Protein AF-A0AAN7D5I9-F1 (afdb_monomer_lite)

Secondary structure (DSSP, 8-state):
------S-TTS--GGG-EEEEETTEEEEGGGS-HHHHHHHS-TTHHHHTS---S-----STTSS-HHHHHHHHTS---HHHHHHHHHHHTT----HHHHHHH-TTT----S-TTT-----SSSSS--

Organism: NCBI:txid708070

pLDDT: mean 70.66, std 15.54, range [33.19, 92.94]

Sequence (127 aa):
MPRSDGATPWMPDCTHWTVSNSSRSAAPVARLSLGALRRYWHPAKGTITSRMGPPLKLPAHLLLSPASWRLFWSLEMPAKAFTPWWRLLHDRVPHRSWCHRIMPTKVLSPACALCGFTTAKNLAEML

Foldseek 3Di:
DDDPPDDDPPDPDQQPPWADPDPPDIDRPVPDDPVSVVCRVPVCCVVVVVPPDDDDDDDPPPQDDPVRVVVLVPDPDPPVVSVCVVCVSRVNDQQLLNCCVVPVVVRVDQAGPPPRDHPPDPPPPPD

Radius of gyration: 25.8 Å; chains: 1; bounding box: 36×46×76 Å

Structure (mmCIF, N/CA/C/O backbone):
data_AF-A0AAN7D5I9-F1
#
_entry.id   AF-A0AAN7D5I9-F1
#
loop_
_atom_site.group_PDB
_atom_site.id
_atom_site.type_symbol
_atom_site.label_atom_id
_atom_site.label_alt_id
_atom_site.label_comp_id
_atom_site.label_asym_id
_atom_site.label_entity_id
_atom_site.label_seq_id
_atom_site.pdbx_PDB_ins_code
_atom_site.Cartn_x
_atom_site.Cartn_y
_atom_site.Cartn_z
_atom_site.occupancy
_atom_site.B_iso_or_equiv
_atom_site.auth_seq_id
_atom_site.auth_comp_id
_atom_site.auth_asym_id
_atom_site.auth_atom_id
_atom_site.pdbx_PDB_model_num
ATOM 1 N N . MET A 1 1 ? 5.631 5.416 -50.096 1.00 40.19 1 MET A N 1
ATOM 2 C CA . MET A 1 1 ? 5.151 5.670 -48.720 1.00 40.19 1 MET A CA 1
ATOM 3 C C . MET A 1 1 ? 3.952 6.595 -48.834 1.00 40.19 1 MET A C 1
ATOM 5 O O . MET A 1 1 ? 4.154 7.705 -49.317 1.00 40.19 1 MET A O 1
ATOM 9 N N . PRO A 1 2 ? 2.719 6.149 -48.545 1.00 43.59 2 PRO A N 1
ATOM 10 C CA . PRO A 1 2 ? 1.556 7.002 -48.720 1.00 43.59 2 PRO A CA 1
ATOM 11 C C . PRO A 1 2 ? 1.532 8.080 -47.633 1.00 43.59 2 PRO A C 1
ATOM 13 O O . PRO A 1 2 ? 1.892 7.842 -46.481 1.00 43.59 2 PRO A O 1
ATOM 16 N N . ARG A 1 3 ? 1.162 9.283 -48.064 1.00 50.84 3 ARG A N 1
ATOM 17 C CA . ARG A 1 3 ? 0.946 10.482 -47.257 1.00 50.84 3 ARG A CA 1
ATOM 18 C C . ARG A 1 3 ? -0.224 10.195 -46.311 1.00 50.84 3 ARG A C 1
ATOM 20 O O . ARG A 1 3 ? -1.271 9.750 -46.772 1.00 50.84 3 ARG A O 1
ATOM 27 N N . SER A 1 4 ? -0.039 10.391 -45.007 1.00 52.03 4 SER A N 1
ATOM 28 C CA . SER A 1 4 ? -1.115 10.247 -44.021 1.00 52.03 4 SER A CA 1
ATOM 29 C C . SER A 1 4 ? -2.123 11.390 -44.171 1.00 52.03 4 SER A C 1
ATOM 31 O O . SER A 1 4 ? -2.044 12.386 -43.456 1.00 52.03 4 SER A O 1
ATOM 33 N N . ASP A 1 5 ? -3.061 11.245 -45.103 1.00 56.78 5 ASP A N 1
ATOM 34 C CA . ASP A 1 5 ? -4.287 12.040 -45.154 1.00 56.78 5 ASP A CA 1
ATOM 35 C C . ASP A 1 5 ? -5.236 11.506 -44.078 1.00 56.78 5 ASP A C 1
ATOM 37 O O . ASP A 1 5 ? -5.879 10.471 -44.247 1.00 56.78 5 ASP A O 1
ATOM 41 N N . GLY A 1 6 ? -5.273 12.160 -42.916 1.00 56.94 6 GLY A N 1
ATOM 42 C CA . GLY A 1 6 ? -6.142 11.695 -41.834 1.00 56.94 6 GLY A CA 1
ATOM 43 C C . GLY A 1 6 ? -5.929 12.346 -40.477 1.00 56.94 6 GLY A C 1
ATOM 44 O O . GLY A 1 6 ? -5.988 11.660 -39.463 1.00 56.94 6 GLY A O 1
ATOM 45 N N . ALA A 1 7 ? -5.684 13.653 -40.435 1.00 53.12 7 ALA A N 1
ATOM 46 C CA . ALA A 1 7 ? -5.932 14.457 -39.244 1.00 53.12 7 ALA A CA 1
ATOM 47 C C . ALA A 1 7 ? -7.062 15.426 -39.607 1.00 53.12 7 ALA A C 1
ATOM 49 O O . ALA A 1 7 ? -6.903 16.312 -40.436 1.00 53.12 7 ALA A O 1
ATOM 50 N N . THR A 1 8 ? -8.240 15.154 -39.066 1.00 58.66 8 THR A N 1
ATOM 51 C CA . THR A 1 8 ? -9.518 15.838 -39.286 1.00 58.66 8 THR A CA 1
ATOM 52 C C . THR A 1 8 ? -9.449 17.378 -39.251 1.00 58.66 8 THR A C 1
ATOM 54 O O . THR A 1 8 ? -8.703 17.917 -38.437 1.00 58.66 8 THR A O 1
ATOM 57 N N . PRO A 1 9 ? -10.306 18.101 -40.012 1.00 62.81 9 PRO A N 1
ATOM 58 C CA . PRO A 1 9 ? -10.294 19.572 -40.124 1.00 62.81 9 PRO A CA 1
ATOM 59 C C . PRO A 1 9 ? -10.616 20.326 -38.822 1.00 62.81 9 PRO A C 1
ATOM 61 O O . PRO A 1 9 ? -10.480 21.543 -38.768 1.00 62.81 9 PRO A O 1
ATOM 64 N N . TRP A 1 10 ? -11.045 19.622 -37.771 1.00 70.56 10 TRP A N 1
ATOM 65 C CA . TRP A 1 10 ? -11.261 20.202 -36.445 1.00 70.56 10 TRP A CA 1
ATOM 66 C C . TRP A 1 10 ? -9.995 20.229 -35.583 1.00 70.56 10 TRP A C 1
ATOM 68 O O . TRP A 1 10 ? -9.975 20.916 -34.563 1.00 70.56 10 TRP A O 1
ATOM 78 N N . MET A 1 11 ? -8.956 19.469 -35.945 1.00 62.94 11 MET A N 1
ATOM 79 C CA . MET A 1 11 ? -7.740 19.416 -35.146 1.00 62.94 11 MET A CA 1
ATOM 80 C C . MET A 1 11 ? -6.856 20.613 -35.522 1.00 62.94 11 MET A C 1
ATOM 82 O O . MET A 1 11 ? -6.470 20.725 -36.687 1.00 62.94 11 MET A O 1
ATOM 86 N N . PRO A 1 12 ? -6.557 21.526 -34.580 1.00 68.25 12 PRO A N 1
ATOM 87 C CA . PRO A 1 12 ? -5.723 22.683 -34.874 1.00 68.25 12 PRO A CA 1
ATOM 88 C C . PRO A 1 12 ? -4.337 22.236 -35.346 1.00 68.25 12 PRO A C 1
ATOM 90 O O . PRO A 1 12 ? -3.837 21.186 -34.937 1.00 68.25 12 PRO A O 1
ATOM 93 N N . ASP A 1 13 ? -3.715 23.037 -36.211 1.00 72.50 13 ASP A N 1
ATOM 94 C CA . ASP A 1 13 ? -2.351 22.788 -36.665 1.00 72.50 13 ASP A CA 1
ATOM 95 C C . ASP A 1 13 ? -1.391 22.831 -35.467 1.00 72.50 13 ASP A C 1
ATOM 97 O O . ASP A 1 13 ? -1.035 23.897 -34.972 1.00 72.50 13 ASP A O 1
ATOM 101 N N . CYS A 1 14 ? -0.973 21.660 -34.988 1.00 67.06 14 CYS A N 1
ATOM 102 C CA . CYS A 1 14 ? -0.067 21.520 -33.850 1.00 67.06 14 CYS A CA 1
ATOM 103 C C . CYS A 1 14 ? 1.419 21.547 -34.257 1.00 67.06 14 CYS A C 1
ATOM 105 O O . CYS A 1 14 ? 2.276 21.209 -33.438 1.00 67.06 14 CYS A O 1
ATOM 107 N N . THR A 1 15 ? 1.768 21.932 -35.493 1.00 74.62 15 THR A N 1
ATOM 108 C CA . THR A 1 15 ? 3.178 22.010 -35.934 1.00 74.62 15 THR A CA 1
ATOM 109 C C . THR A 1 15 ? 3.991 23.037 -35.147 1.00 74.62 15 THR A C 1
ATOM 111 O O . THR A 1 15 ? 5.192 22.847 -34.949 1.00 74.62 15 THR A O 1
ATOM 114 N N . HIS A 1 16 ? 3.333 24.073 -34.622 1.00 78.25 16 HIS A N 1
ATOM 115 C CA . HIS A 1 16 ? 3.941 25.092 -33.767 1.00 78.25 16 HIS A CA 1
ATOM 116 C C . HIS A 1 16 ? 4.164 24.634 -32.315 1.00 78.25 16 HIS A C 1
ATOM 118 O O . HIS A 1 16 ? 4.803 25.344 -31.540 1.00 78.25 16 HIS A O 1
ATOM 124 N N . TRP A 1 17 ? 3.652 23.464 -31.911 1.00 81.25 17 TRP A N 1
ATOM 125 C CA . TRP A 1 17 ? 3.795 22.993 -30.535 1.00 81.25 17 TRP A CA 1
ATOM 126 C C . TRP A 1 17 ? 5.221 22.504 -30.308 1.00 81.25 17 TRP A C 1
ATOM 128 O O . TRP A 1 17 ? 5.638 21.465 -30.826 1.00 81.25 17 TRP A O 1
ATOM 138 N N . THR A 1 18 ? 5.971 23.244 -29.499 1.00 84.44 18 THR A N 1
ATOM 139 C CA . THR A 1 18 ? 7.350 22.916 -29.133 1.00 84.44 18 THR A CA 1
ATOM 140 C C . THR A 1 18 ? 7.472 22.614 -27.649 1.00 84.44 18 THR A C 1
ATOM 142 O O . THR A 1 18 ? 6.827 23.239 -26.812 1.00 84.44 18 THR A O 1
ATOM 145 N N . VAL A 1 19 ? 8.343 21.667 -27.327 1.00 78.62 19 VAL A N 1
ATOM 146 C CA . VAL A 1 19 ? 8.633 21.209 -25.973 1.00 78.62 19 VAL A CA 1
ATOM 147 C C . VAL A 1 19 ? 10.084 21.528 -25.634 1.00 78.62 19 VAL A C 1
ATOM 149 O O . VAL A 1 19 ? 10.999 21.125 -26.356 1.00 78.62 19 VAL A O 1
ATOM 152 N N . SER A 1 20 ? 10.295 22.222 -24.518 1.00 75.50 20 SER A N 1
ATOM 153 C CA . SER A 1 20 ? 11.627 22.564 -24.013 1.00 75.50 20 SER A CA 1
ATOM 154 C C . SER A 1 20 ? 12.202 21.397 -23.212 1.00 75.50 20 SER A C 1
ATOM 156 O O . SER A 1 20 ? 11.769 21.127 -22.095 1.00 75.50 20 SER A O 1
ATOM 158 N N . ASN A 1 21 ? 13.178 20.684 -23.773 1.00 63.72 21 ASN A N 1
ATOM 159 C CA . ASN A 1 21 ? 13.819 19.546 -23.097 1.00 63.72 21 ASN A CA 1
ATOM 160 C C . ASN A 1 21 ? 14.940 19.994 -22.132 1.00 63.72 21 ASN A C 1
ATOM 162 O O . ASN A 1 21 ? 15.389 19.231 -21.283 1.00 63.72 21 ASN A O 1
ATOM 166 N N . SER A 1 22 ? 15.407 21.237 -22.258 1.00 58.84 22 SER A N 1
ATOM 167 C CA . SER A 1 22 ? 16.382 21.869 -21.366 1.00 58.84 22 SER A CA 1
ATOM 168 C C . SER A 1 22 ? 16.277 23.391 -21.469 1.00 58.84 22 SER A C 1
ATOM 170 O O . SER A 1 22 ? 15.556 23.913 -22.321 1.00 58.84 22 SER A O 1
ATOM 172 N N . SER A 1 23 ? 17.041 24.122 -20.655 1.00 59.50 23 SER A N 1
ATOM 173 C CA . SER A 1 23 ? 17.132 25.588 -20.727 1.00 59.50 23 SER A CA 1
ATOM 174 C C . SER A 1 23 ? 17.673 26.126 -22.061 1.00 59.50 23 SER A C 1
ATOM 176 O O . SER A 1 23 ? 17.669 27.336 -22.262 1.00 59.50 23 SER A O 1
ATOM 178 N N . ARG A 1 24 ? 18.152 25.261 -22.972 1.00 55.34 24 ARG A N 1
ATOM 179 C CA . ARG A 1 24 ? 18.839 25.667 -24.210 1.00 55.34 24 ARG A CA 1
ATOM 180 C C . ARG A 1 24 ? 18.300 25.028 -25.493 1.00 55.34 24 ARG A C 1
ATOM 182 O O . ARG A 1 24 ? 18.873 25.263 -26.550 1.00 55.34 24 ARG A O 1
ATOM 189 N N . SER A 1 25 ? 17.243 24.212 -25.443 1.00 69.81 25 SER A N 1
ATOM 190 C CA . SER A 1 25 ? 16.732 23.551 -26.653 1.00 69.81 25 SER A CA 1
ATOM 191 C C . SER A 1 25 ? 15.240 23.225 -26.585 1.00 69.81 25 SER A C 1
ATOM 193 O O . SER A 1 25 ? 14.763 22.633 -25.611 1.00 69.81 25 SER A O 1
ATOM 195 N N . ALA A 1 26 ? 14.530 23.583 -27.659 1.00 77.25 26 ALA A N 1
ATOM 196 C CA . ALA A 1 26 ? 13.134 23.251 -27.907 1.00 77.25 26 ALA A CA 1
ATOM 197 C C . ALA A 1 26 ? 13.019 22.338 -29.136 1.00 77.25 26 ALA A C 1
ATOM 199 O O . ALA A 1 26 ? 13.709 22.537 -30.137 1.00 77.25 26 ALA A O 1
ATOM 200 N N . ALA A 1 27 ? 12.143 21.337 -29.059 1.00 80.31 27 ALA A N 1
ATOM 201 C CA . ALA A 1 27 ? 11.874 20.407 -30.151 1.00 80.31 27 ALA A CA 1
ATOM 202 C C . ALA A 1 27 ? 10.370 20.367 -30.474 1.00 80.31 27 ALA A C 1
ATOM 204 O O . ALA A 1 27 ? 9.560 20.401 -29.545 1.00 80.31 27 ALA A O 1
ATOM 205 N N . PRO A 1 28 ? 9.967 20.257 -31.755 1.00 84.81 28 PRO A N 1
ATOM 206 C CA . PRO A 1 28 ? 8.561 20.097 -32.121 1.00 84.81 28 PRO A CA 1
ATOM 207 C C . PRO A 1 28 ? 7.974 18.802 -31.547 1.00 84.81 28 PRO A C 1
ATOM 209 O O . PRO A 1 28 ? 8.587 17.738 -31.676 1.00 84.81 28 PRO A O 1
ATOM 212 N N . VAL A 1 29 ? 6.766 18.865 -30.978 1.00 80.94 29 VAL A N 1
ATOM 213 C CA . VAL A 1 29 ? 6.057 17.712 -30.385 1.00 80.94 29 VAL A CA 1
ATOM 214 C C . VAL A 1 29 ? 5.915 16.567 -31.386 1.00 80.94 29 VAL A C 1
ATOM 216 O O . VAL A 1 29 ? 6.141 15.414 -31.028 1.00 80.94 29 VAL A O 1
ATOM 219 N N . ALA A 1 30 ? 5.636 16.884 -32.653 1.00 80.12 30 ALA A N 1
ATOM 220 C CA . ALA A 1 30 ? 5.485 15.904 -33.730 1.00 80.12 30 ALA A CA 1
ATOM 221 C C . ALA A 1 30 ? 6.743 15.050 -33.983 1.00 80.12 30 ALA A C 1
ATOM 223 O O . ALA A 1 30 ? 6.651 13.968 -34.556 1.00 80.12 30 ALA A O 1
ATOM 224 N N . ARG A 1 31 ? 7.925 15.524 -33.564 1.00 79.25 31 ARG A N 1
ATOM 225 C CA . ARG A 1 31 ? 9.208 14.823 -33.738 1.00 79.25 31 ARG A CA 1
ATOM 226 C C . ARG A 1 31 ? 9.642 14.048 -32.494 1.00 79.25 31 ARG A C 1
ATOM 228 O O . ARG A 1 31 ? 10.662 13.362 -32.533 1.00 79.25 31 ARG A O 1
ATOM 235 N N . LEU A 1 32 ? 8.911 14.167 -31.386 1.00 76.88 32 LEU A N 1
ATOM 236 C CA . LEU A 1 32 ? 9.235 13.484 -30.140 1.00 76.88 32 LEU A CA 1
ATOM 237 C C . LEU A 1 32 ? 8.627 12.084 -30.111 1.0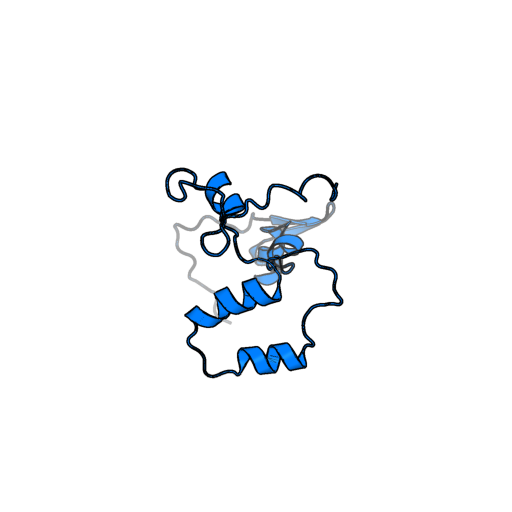0 76.88 32 LEU A C 1
ATOM 239 O O . LEU A 1 32 ? 7.488 11.863 -30.513 1.00 76.88 32 LEU A O 1
ATOM 243 N N . SER A 1 33 ? 9.365 11.130 -29.544 1.00 81.75 33 SER A N 1
ATOM 244 C CA . SER A 1 33 ? 8.765 9.847 -29.191 1.00 81.75 33 SER A CA 1
ATOM 245 C C . SER A 1 33 ? 7.721 10.041 -28.088 1.00 81.75 33 SER A C 1
ATOM 247 O O . SER A 1 33 ? 7.879 10.887 -27.200 1.00 81.75 33 SER A O 1
ATOM 249 N N . LEU A 1 34 ? 6.691 9.191 -28.069 1.00 77.19 34 LEU A N 1
ATOM 250 C CA . LEU A 1 34 ? 5.688 9.177 -26.994 1.00 77.19 34 LEU A CA 1
ATOM 251 C C . LEU A 1 34 ? 6.333 9.069 -25.599 1.00 77.19 34 LEU A C 1
ATOM 253 O O . LEU A 1 34 ? 5.847 9.651 -24.629 1.00 77.19 34 LEU A O 1
ATOM 257 N N . GLY A 1 35 ? 7.460 8.360 -25.484 1.00 75.25 35 GLY A N 1
ATOM 258 C CA . GLY A 1 35 ? 8.228 8.258 -24.241 1.00 75.25 35 GLY A CA 1
ATOM 259 C C . GLY A 1 35 ? 8.895 9.571 -23.810 1.00 75.25 35 GLY A C 1
ATOM 260 O O . GLY A 1 35 ? 8.955 9.855 -22.612 1.00 75.25 35 GLY A O 1
ATOM 261 N N . ALA A 1 36 ? 9.383 10.379 -24.757 1.00 74.81 36 ALA A N 1
ATOM 262 C CA . ALA A 1 36 ? 9.948 11.701 -24.490 1.00 74.81 36 ALA A CA 1
ATOM 263 C C . ALA A 1 36 ? 8.859 12.707 -24.089 1.00 74.81 36 ALA A C 1
ATOM 265 O O . ALA A 1 36 ? 8.997 13.364 -23.059 1.00 74.81 36 ALA A O 1
ATOM 266 N N . LEU A 1 37 ? 7.737 12.734 -24.814 1.00 79.81 37 LEU A N 1
ATOM 267 C CA . LEU A 1 37 ? 6.604 13.613 -24.511 1.00 79.81 37 LEU A CA 1
ATOM 268 C C . LEU A 1 37 ? 6.029 13.348 -23.110 1.00 79.81 37 LEU A C 1
ATOM 270 O O . LEU A 1 37 ? 5.865 14.267 -22.311 1.00 79.81 37 LEU A O 1
ATOM 274 N N . ARG A 1 38 ? 5.846 12.069 -22.752 1.00 77.56 38 ARG A N 1
ATOM 275 C CA . ARG A 1 38 ? 5.416 11.665 -21.402 1.00 77.56 38 ARG A CA 1
ATOM 276 C C . ARG A 1 38 ? 6.406 12.058 -20.303 1.00 77.56 38 ARG A C 1
ATOM 278 O O . ARG A 1 38 ? 5.999 12.162 -19.156 1.00 77.56 38 ARG A O 1
ATOM 285 N N . ARG A 1 39 ? 7.707 12.180 -20.586 1.00 72.25 39 ARG A N 1
ATOM 286 C CA . ARG A 1 39 ? 8.688 12.654 -19.589 1.00 72.25 39 ARG A CA 1
ATOM 287 C C . ARG A 1 39 ? 8.601 14.164 -19.403 1.00 72.25 39 ARG A C 1
ATOM 289 O O . ARG A 1 39 ? 8.722 14.623 -18.279 1.00 72.25 39 ARG A O 1
ATOM 296 N N . TYR A 1 40 ? 8.344 14.903 -20.477 1.00 75.38 40 TYR A N 1
ATOM 297 C CA . TYR A 1 40 ? 8.200 16.352 -20.418 1.00 75.38 40 TYR A CA 1
ATOM 298 C C . TYR A 1 40 ? 6.937 16.802 -19.674 1.00 75.38 40 TYR A C 1
ATOM 300 O O . TYR A 1 40 ? 7.026 17.617 -18.764 1.00 75.38 40 TYR A O 1
ATOM 308 N N . TRP A 1 41 ? 5.770 16.234 -19.996 1.00 78.69 41 TRP A N 1
ATOM 309 C CA . TRP A 1 41 ? 4.505 16.586 -19.324 1.00 78.69 41 TRP A CA 1
ATOM 310 C C . TRP A 1 41 ? 4.451 16.194 -17.851 1.00 78.69 41 TRP A C 1
ATOM 312 O O . TRP A 1 41 ? 3.611 16.673 -17.094 1.00 78.69 41 TRP A O 1
ATOM 322 N N . HIS A 1 42 ? 5.357 15.322 -17.434 1.00 73.75 42 HIS A N 1
ATOM 323 C CA . HIS A 1 42 ? 5.467 14.881 -16.063 1.00 73.75 42 HIS A CA 1
ATOM 324 C C . HIS A 1 42 ? 6.889 15.199 -15.582 1.00 73.75 42 HIS A C 1
ATOM 326 O O . HIS A 1 42 ? 7.720 14.299 -15.499 1.00 73.75 42 HIS A O 1
ATOM 332 N N . PRO A 1 43 ? 7.207 16.461 -15.243 1.00 65.62 43 PRO A N 1
ATOM 333 C CA . PRO A 1 43 ? 8.532 16.821 -14.729 1.00 65.62 43 PRO A CA 1
ATOM 334 C C . PRO A 1 43 ? 8.847 16.091 -13.413 1.00 65.62 43 PRO A C 1
ATOM 336 O O . PRO A 1 43 ? 9.986 15.717 -13.151 1.00 65.62 43 PRO A O 1
ATOM 339 N N . ALA A 1 44 ? 7.809 15.758 -12.640 1.00 56.16 44 ALA A N 1
ATOM 340 C CA . ALA A 1 44 ? 7.882 14.866 -11.490 1.00 56.16 44 ALA A CA 1
ATOM 341 C C . ALA A 1 44 ? 7.731 13.377 -11.858 1.00 56.16 44 ALA A C 1
ATOM 343 O O . ALA A 1 44 ? 7.484 12.571 -10.972 1.00 56.16 44 ALA A O 1
ATOM 344 N N . LYS A 1 45 ? 7.858 12.951 -13.126 1.00 58.28 45 LYS A N 1
ATOM 345 C CA . LYS A 1 45 ? 7.754 11.527 -13.507 1.00 58.28 45 LYS A CA 1
ATOM 346 C C . LYS A 1 45 ? 8.796 10.704 -12.780 1.00 58.28 45 LYS A C 1
ATOM 348 O O . LYS A 1 45 ? 8.478 9.621 -12.332 1.00 58.28 45 LYS A O 1
ATOM 353 N N . GLY A 1 46 ? 9.998 11.241 -12.582 1.00 54.09 46 GLY A N 1
ATOM 354 C CA . GLY A 1 46 ? 10.996 10.628 -11.711 1.00 54.09 46 GLY A CA 1
ATOM 355 C C . GLY A 1 46 ? 10.451 10.340 -10.313 1.00 54.09 46 GLY A C 1
ATOM 356 O O . GLY A 1 46 ? 10.773 9.303 -9.776 1.00 54.09 46 GLY A O 1
ATOM 357 N N . THR A 1 47 ? 9.559 11.170 -9.777 1.00 50.88 47 THR A N 1
ATOM 358 C CA . THR A 1 47 ? 8.871 11.007 -8.484 1.00 50.88 47 THR A CA 1
ATOM 359 C C . THR A 1 47 ? 7.608 10.135 -8.574 1.00 50.88 47 THR A C 1
ATOM 361 O O . THR A 1 47 ? 7.338 9.369 -7.661 1.00 50.88 47 THR A O 1
ATOM 364 N N . ILE A 1 48 ? 6.850 10.215 -9.674 1.00 46.59 48 ILE A N 1
ATOM 365 C CA . ILE A 1 48 ? 5.593 9.476 -9.919 1.00 46.59 48 ILE A CA 1
ATOM 366 C C . ILE A 1 48 ? 5.869 8.020 -10.338 1.00 46.59 48 ILE A C 1
ATOM 368 O O . ILE A 1 48 ? 5.111 7.117 -9.999 1.00 46.59 48 ILE A O 1
ATOM 372 N N . THR A 1 49 ? 6.949 7.790 -11.089 1.00 48.28 49 THR A N 1
ATOM 373 C CA . THR A 1 49 ? 7.457 6.473 -11.509 1.00 48.28 49 THR A CA 1
ATOM 374 C C . THR A 1 49 ? 8.657 6.011 -10.695 1.00 48.28 49 THR A C 1
ATOM 376 O O . THR A 1 49 ? 9.000 4.831 -10.770 1.00 48.28 49 THR A O 1
ATOM 379 N N . SER A 1 50 ? 9.285 6.888 -9.892 1.00 46.62 50 SER A N 1
ATOM 380 C CA . SER A 1 50 ? 9.929 6.386 -8.672 1.00 46.62 50 SER A CA 1
ATOM 381 C C . SER A 1 50 ? 8.844 5.624 -7.955 1.00 46.62 50 SER A C 1
ATOM 383 O O . SER A 1 50 ? 7.697 6.070 -7.901 1.00 46.62 50 SER A O 1
ATOM 385 N N . ARG A 1 51 ? 9.186 4.426 -7.500 1.00 46.94 51 ARG A N 1
ATOM 386 C CA . ARG A 1 51 ? 8.253 3.568 -6.794 1.00 46.94 51 ARG A CA 1
ATOM 387 C C . ARG A 1 51 ? 7.857 4.284 -5.502 1.00 46.94 51 ARG A C 1
ATOM 389 O O . ARG A 1 51 ? 8.415 4.011 -4.447 1.00 46.94 51 ARG A O 1
ATOM 396 N N . MET A 1 52 ? 6.874 5.179 -5.565 1.00 42.47 52 MET A N 1
ATOM 397 C CA . MET A 1 52 ? 6.065 5.574 -4.424 1.00 42.47 52 MET A C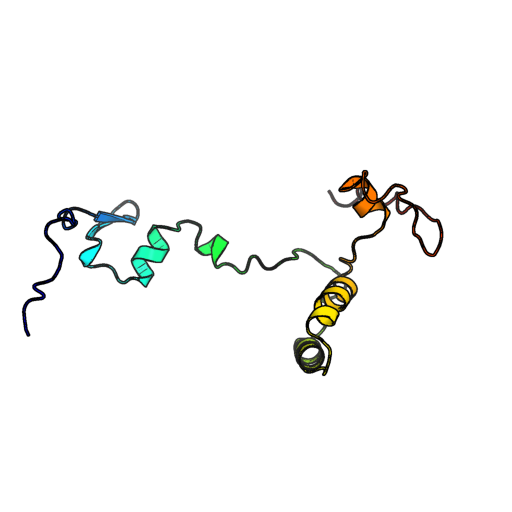A 1
ATOM 398 C C . MET A 1 52 ? 5.157 4.389 -4.108 1.00 42.47 52 MET A C 1
ATOM 400 O O . MET A 1 52 ? 3.960 4.389 -4.370 1.00 42.47 52 MET A O 1
ATOM 404 N N . GLY A 1 53 ? 5.781 3.324 -3.612 1.00 47.69 53 GLY A N 1
ATOM 405 C CA . GLY A 1 53 ? 5.113 2.212 -2.970 1.00 47.69 53 GLY A CA 1
ATOM 406 C C . GLY A 1 53 ? 5.107 2.473 -1.468 1.00 47.69 53 GLY A C 1
ATOM 407 O O . GLY A 1 53 ? 6.180 2.648 -0.887 1.00 47.69 53 GLY A O 1
ATOM 408 N N . PRO A 1 54 ? 3.937 2.520 -0.818 1.00 50.16 54 PRO A N 1
ATOM 409 C CA . PRO A 1 54 ? 3.874 2.517 0.629 1.00 50.16 54 PRO A CA 1
ATOM 410 C C . PRO A 1 54 ? 4.324 1.163 1.213 1.00 50.16 54 PRO A C 1
ATOM 412 O O . PRO A 1 54 ? 3.940 0.132 0.655 1.00 50.16 54 PRO A O 1
ATOM 415 N N . PRO A 1 55 ? 5.038 1.155 2.362 1.00 53.75 55 PRO A N 1
ATOM 416 C CA . PRO A 1 55 ? 5.434 2.312 3.162 1.00 53.75 55 PRO A CA 1
ATOM 417 C C . PRO A 1 55 ? 6.959 2.484 3.314 1.00 53.75 55 PRO A C 1
ATOM 419 O O . PRO A 1 55 ? 7.740 1.536 3.362 1.00 53.75 55 PRO A O 1
ATOM 422 N N . LEU A 1 56 ? 7.351 3.751 3.474 1.00 55.44 56 LEU A N 1
ATOM 423 C CA . LEU A 1 56 ? 8.698 4.229 3.789 1.00 55.44 56 LEU A CA 1
ATOM 424 C C . LEU A 1 56 ? 9.070 4.030 5.282 1.00 55.44 56 LEU A C 1
ATOM 426 O O . LEU A 1 56 ? 8.214 4.174 6.158 1.00 55.44 56 LEU A O 1
ATOM 430 N N . LYS A 1 57 ? 10.378 3.771 5.495 1.00 52.22 57 LYS A N 1
ATOM 431 C CA . LYS A 1 57 ? 11.228 3.658 6.717 1.00 52.22 57 LYS A CA 1
ATOM 432 C C . LYS A 1 57 ? 10.821 2.616 7.794 1.00 52.22 57 LYS A C 1
ATOM 434 O O . LYS A 1 57 ? 9.853 2.829 8.513 1.00 52.22 57 LYS A O 1
ATOM 439 N N . LEU A 1 58 ? 11.603 1.523 7.931 1.00 52.31 58 LEU A N 1
ATOM 440 C CA . LEU A 1 58 ? 11.455 0.424 8.921 1.00 52.31 58 LEU A CA 1
ATOM 441 C C . LEU A 1 58 ? 12.833 -0.147 9.360 1.00 52.31 58 LEU A C 1
ATOM 443 O O . LEU A 1 58 ? 13.588 -0.558 8.476 1.00 52.31 58 LEU A O 1
ATOM 447 N N . PRO A 1 59 ? 13.157 -0.259 10.667 1.00 47.47 59 PRO A N 1
ATOM 448 C CA . PRO A 1 59 ? 14.258 -1.100 11.147 1.00 47.47 59 PRO A CA 1
ATOM 449 C C . PRO A 1 59 ? 13.805 -2.259 12.061 1.00 47.47 59 PRO A C 1
ATOM 451 O O . PRO A 1 59 ? 13.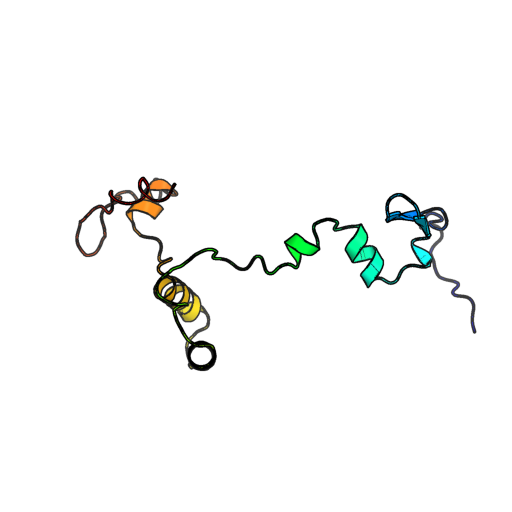459 -2.062 13.218 1.00 47.47 59 PRO A O 1
ATOM 454 N N . ALA A 1 60 ? 13.925 -3.476 11.527 1.00 53.28 60 ALA A N 1
ATOM 455 C CA . ALA A 1 60 ? 14.449 -4.683 12.179 1.00 53.28 60 ALA A CA 1
ATOM 456 C C . ALA A 1 60 ? 14.950 -5.572 11.026 1.00 53.28 60 ALA A C 1
ATOM 458 O O . ALA A 1 60 ? 14.266 -6.487 10.589 1.00 53.28 60 ALA A O 1
ATOM 459 N N . HIS A 1 61 ? 16.061 -5.168 10.402 1.00 46.09 61 HIS A N 1
ATOM 460 C CA . HIS A 1 61 ? 16.642 -5.728 9.168 1.00 46.09 61 HIS A CA 1
ATOM 461 C C . HIS A 1 61 ? 15.630 -6.166 8.075 1.00 46.09 61 HIS A C 1
ATOM 463 O O . HIS A 1 61 ? 15.462 -7.342 7.803 1.00 46.09 61 HIS A O 1
ATOM 469 N N . LEU A 1 62 ? 14.963 -5.250 7.363 1.00 53.22 62 LEU A N 1
ATOM 470 C CA . LEU A 1 62 ? 14.358 -5.603 6.055 1.00 53.22 62 LEU A CA 1
ATOM 471 C C . LEU A 1 62 ? 13.305 -6.749 6.056 1.00 53.22 62 LEU A C 1
ATOM 473 O O . LEU A 1 62 ? 12.990 -7.262 4.991 1.00 53.22 62 LEU A O 1
ATOM 477 N N . LEU A 1 63 ? 12.742 -7.103 7.216 1.00 61.88 63 LEU A N 1
ATOM 478 C CA . LEU A 1 63 ? 11.540 -7.902 7.526 1.00 61.88 63 LEU A CA 1
ATOM 479 C C . LEU A 1 63 ? 11.353 -9.298 6.895 1.00 61.88 63 LEU A C 1
ATOM 481 O O . LEU A 1 63 ? 10.945 -10.197 7.616 1.00 61.88 63 LEU A O 1
ATOM 485 N N . LEU A 1 64 ? 11.640 -9.534 5.615 1.00 65.81 64 LEU A N 1
ATOM 486 C CA . LEU A 1 64 ? 11.615 -10.850 4.968 1.00 65.81 64 LEU A CA 1
ATOM 487 C C . LEU A 1 64 ? 12.537 -10.834 3.736 1.00 65.81 64 LEU A C 1
ATOM 489 O O . LEU A 1 64 ? 12.534 -9.881 2.955 1.00 65.81 64 LEU A O 1
ATOM 493 N N . SER A 1 65 ? 13.306 -11.908 3.526 1.00 75.62 65 SER A N 1
ATOM 494 C CA . SER A 1 65 ? 14.175 -12.037 2.347 1.00 75.62 65 SER A CA 1
ATOM 495 C C . SER A 1 65 ? 13.363 -12.022 1.036 1.00 75.62 65 SER A C 1
ATOM 497 O O . SER A 1 65 ? 12.182 -12.386 1.033 1.00 75.62 65 SER A O 1
ATOM 499 N N . PRO A 1 66 ? 13.969 -11.709 -0.126 1.00 77.25 66 PRO A N 1
ATOM 500 C CA . PRO A 1 66 ? 13.290 -11.857 -1.416 1.00 77.25 66 PRO A CA 1
ATOM 501 C C . PRO A 1 66 ? 12.731 -13.269 -1.668 1.00 77.25 66 PRO A C 1
ATOM 503 O O . PRO A 1 66 ? 11.753 -13.431 -2.394 1.00 77.25 66 PRO A O 1
ATOM 506 N N . ALA A 1 67 ? 13.336 -14.311 -1.086 1.00 82.38 67 ALA A N 1
ATOM 507 C CA . ALA A 1 67 ? 12.810 -15.675 -1.152 1.00 82.38 67 ALA A CA 1
ATOM 508 C C . ALA A 1 67 ? 11.533 -15.833 -0.314 1.00 82.38 67 ALA A C 1
ATOM 510 O O . ALA A 1 67 ? 10.549 -16.384 -0.796 1.00 82.38 67 ALA A O 1
ATOM 511 N N . SER A 1 68 ? 11.518 -15.273 0.892 1.00 83.12 68 SER A N 1
ATOM 512 C CA . SER A 1 68 ? 10.354 -15.277 1.779 1.00 83.12 68 SER A CA 1
ATOM 513 C C . SER A 1 68 ? 9.174 -14.513 1.177 1.00 83.12 68 SER A C 1
ATOM 515 O O . SER A 1 68 ? 8.039 -14.961 1.294 1.00 83.12 68 SER A O 1
ATOM 517 N N . TRP A 1 69 ? 9.428 -13.413 0.460 1.00 82.69 69 TRP A N 1
ATOM 518 C CA . TRP A 1 69 ? 8.376 -12.718 -0.284 1.00 82.69 69 TRP A CA 1
ATOM 519 C C . TRP A 1 69 ? 7.838 -13.537 -1.452 1.00 82.69 69 TRP A C 1
ATOM 521 O O . TRP A 1 69 ? 6.628 -13.582 -1.644 1.00 82.69 69 TRP A O 1
ATOM 531 N N . ARG A 1 70 ? 8.706 -14.213 -2.214 1.00 85.00 70 ARG A N 1
ATOM 532 C CA . ARG A 1 70 ? 8.257 -15.121 -3.282 1.00 85.00 70 ARG A CA 1
ATOM 533 C C . ARG A 1 70 ? 7.389 -16.248 -2.731 1.00 85.00 70 ARG A C 1
ATOM 535 O O . ARG A 1 70 ? 6.345 -16.514 -3.310 1.00 85.00 70 ARG A O 1
ATOM 542 N N . LEU A 1 71 ? 7.788 -16.835 -1.601 1.00 89.00 71 LEU A N 1
ATOM 543 C CA . LEU A 1 71 ? 6.999 -17.852 -0.910 1.00 89.00 71 LEU A CA 1
ATOM 544 C C . LEU A 1 71 ? 5.661 -17.291 -0.425 1.00 89.00 71 LEU A C 1
ATOM 546 O O . LEU A 1 71 ? 4.629 -17.905 -0.651 1.00 89.00 71 LEU A O 1
ATOM 550 N N . PHE A 1 72 ? 5.665 -16.116 0.209 1.00 87.19 72 PHE A N 1
ATOM 551 C CA . PHE A 1 72 ? 4.443 -15.467 0.674 1.00 87.19 72 PHE A CA 1
ATOM 552 C C . PHE A 1 72 ? 3.450 -15.293 -0.477 1.00 87.19 72 PHE A C 1
ATOM 554 O O . PHE A 1 72 ? 2.315 -15.738 -0.363 1.00 87.19 72 PHE A O 1
ATOM 561 N N . TRP A 1 73 ? 3.888 -14.736 -1.609 1.00 86.00 73 TRP A N 1
ATOM 562 C CA . TRP A 1 73 ? 3.031 -14.529 -2.780 1.00 86.00 73 TRP A CA 1
ATOM 563 C C . TRP A 1 73 ? 2.627 -15.815 -3.512 1.00 86.00 73 TRP A C 1
ATOM 565 O O . TRP A 1 73 ? 1.678 -15.769 -4.290 1.00 86.00 73 TRP A O 1
ATOM 575 N N . SER A 1 74 ? 3.305 -16.944 -3.277 1.00 91.25 74 SER A N 1
ATOM 576 C CA . SER A 1 74 ? 2.919 -18.244 -3.841 1.00 91.25 74 SER A CA 1
ATOM 577 C C . SER A 1 74 ? 1.929 -19.025 -2.973 1.00 91.25 74 SER A C 1
ATOM 579 O O . SER A 1 74 ? 1.529 -20.116 -3.367 1.00 91.25 74 SER A O 1
ATOM 581 N N . LEU A 1 75 ? 1.565 -18.529 -1.787 1.00 90.94 75 LEU A N 1
ATOM 582 C CA . LEU A 1 75 ? 0.597 -19.200 -0.919 1.00 90.94 75 LEU A CA 1
ATOM 583 C C . LEU A 1 75 ? -0.793 -19.218 -1.567 1.00 90.94 75 LEU A C 1
ATOM 585 O O . LEU A 1 75 ? -1.272 -18.193 -2.057 1.00 90.94 75 LEU A O 1
ATOM 589 N N . GLU A 1 76 ? -1.483 -20.356 -1.484 1.00 92.94 76 GLU A N 1
ATOM 590 C CA . GLU A 1 76 ? -2.896 -20.478 -1.858 1.00 92.94 76 GLU A CA 1
ATOM 591 C C . GLU A 1 76 ? -3.783 -19.819 -0.794 1.00 92.94 76 GLU A C 1
ATOM 593 O O . GLU A 1 76 ? -4.416 -20.463 0.040 1.00 92.94 76 GLU A O 1
ATOM 598 N N . MET A 1 77 ? -3.798 -18.489 -0.798 1.00 88.44 77 MET A N 1
ATOM 599 C CA . MET A 1 77 ? -4.662 -17.683 0.054 1.00 88.44 77 MET A CA 1
ATOM 600 C C . MET A 1 77 ? -5.577 -16.798 -0.793 1.00 88.44 77 MET A C 1
ATOM 602 O O . MET A 1 77 ? -5.193 -16.343 -1.873 1.00 88.44 77 MET A O 1
ATOM 606 N N . PRO A 1 78 ? -6.780 -16.462 -0.298 1.00 91.06 78 PRO A N 1
ATOM 607 C CA . PRO A 1 78 ? -7.621 -15.473 -0.952 1.00 91.06 78 PRO A CA 1
ATOM 608 C C . PRO A 1 78 ? -6.902 -14.124 -1.070 1.00 91.06 78 PRO A C 1
ATOM 610 O O . PRO A 1 78 ? -6.291 -13.657 -0.108 1.00 91.06 78 PRO A O 1
ATOM 613 N N . ALA A 1 79 ? -7.072 -13.431 -2.201 1.00 82.56 79 ALA A N 1
ATOM 614 C CA . ALA A 1 79 ? -6.477 -12.109 -2.451 1.00 82.56 79 ALA A CA 1
ATOM 615 C C . ALA A 1 79 ? -6.691 -11.113 -1.287 1.00 82.56 79 ALA A C 1
ATOM 617 O O . ALA A 1 79 ? -5.811 -10.329 -0.938 1.00 82.56 79 ALA A O 1
ATOM 618 N N . LYS A 1 80 ? -7.858 -11.188 -0.633 1.00 84.81 80 LYS A N 1
ATOM 619 C CA . LYS A 1 80 ? -8.240 -10.328 0.498 1.00 84.81 80 LYS A CA 1
ATOM 620 C C . LYS A 1 80 ? -7.432 -10.585 1.777 1.00 84.81 80 LYS A C 1
ATOM 622 O O . LYS A 1 80 ? -7.347 -9.689 2.611 1.00 84.81 80 LYS A O 1
ATOM 627 N N . ALA A 1 81 ? -6.847 -11.771 1.940 1.00 85.81 81 ALA A N 1
ATOM 628 C CA . ALA A 1 81 ? -6.059 -12.133 3.115 1.00 85.81 81 ALA A CA 1
ATOM 629 C C . ALA A 1 81 ? -4.636 -11.551 3.063 1.00 85.81 81 ALA A C 1
ATOM 631 O O . ALA A 1 81 ? -4.063 -11.235 4.104 1.00 85.81 81 ALA A O 1
ATOM 632 N N . PHE A 1 82 ? -4.084 -11.326 1.868 1.00 82.81 82 PHE A N 1
ATOM 633 C CA . PHE A 1 82 ? -2.724 -10.806 1.711 1.00 82.81 82 PHE A CA 1
ATOM 634 C C . PHE A 1 82 ? -2.530 -9.418 2.320 1.00 82.81 82 PHE A C 1
ATOM 636 O O . PHE A 1 82 ? -1.490 -9.150 2.913 1.00 82.81 82 PHE A O 1
ATOM 643 N N . THR A 1 83 ? -3.518 -8.526 2.205 1.00 82.00 83 THR A N 1
ATOM 644 C CA . THR A 1 83 ? -3.381 -7.149 2.701 1.00 82.00 83 THR A CA 1
ATOM 645 C C . THR A 1 83 ? -3.257 -7.075 4.230 1.00 82.00 83 THR A C 1
ATOM 647 O O . THR A 1 83 ? -2.330 -6.409 4.695 1.00 82.00 83 THR A O 1
ATOM 650 N N . PRO A 1 84 ? -4.118 -7.735 5.034 1.00 81.56 84 PRO A N 1
ATOM 651 C CA . PRO A 1 84 ? -3.916 -7.828 6.480 1.00 81.56 84 PRO A CA 1
ATOM 652 C C . PRO A 1 84 ? -2.555 -8.412 6.872 1.00 81.56 84 PRO A C 1
ATOM 654 O O . PRO A 1 84 ? -1.863 -7.810 7.689 1.00 81.56 84 PRO A O 1
ATOM 657 N N . TRP A 1 85 ? -2.142 -9.525 6.255 1.00 82.19 85 TRP A N 1
ATOM 658 C CA . TRP A 1 85 ? -0.856 -10.170 6.545 1.00 82.19 85 TRP A CA 1
ATOM 659 C C . TRP A 1 85 ? 0.337 -9.286 6.203 1.00 82.19 85 TRP A C 1
ATOM 661 O O . TRP A 1 85 ? 1.255 -9.146 7.003 1.00 82.19 85 TRP A O 1
ATOM 671 N N . TRP A 1 86 ? 0.302 -8.628 5.048 1.00 81.69 86 TRP A N 1
ATOM 672 C CA . TRP A 1 86 ? 1.331 -7.678 4.653 1.00 81.69 86 TRP A CA 1
ATOM 673 C C . TRP A 1 86 ? 1.430 -6.519 5.652 1.00 81.69 86 TRP A C 1
ATOM 675 O O . TRP A 1 86 ? 2.521 -6.174 6.096 1.00 81.69 86 TRP A O 1
ATOM 685 N N . ARG A 1 87 ? 0.291 -5.953 6.080 1.00 79.81 87 ARG A N 1
ATOM 686 C CA . ARG A 1 87 ? 0.285 -4.894 7.100 1.00 79.81 87 ARG A CA 1
ATOM 687 C C . ARG A 1 87 ? 0.841 -5.392 8.430 1.00 79.81 87 ARG A C 1
ATOM 689 O O . ARG A 1 87 ? 1.558 -4.637 9.070 1.00 79.81 87 ARG A O 1
ATOM 696 N N . LEU A 1 88 ? 0.544 -6.631 8.823 1.00 78.94 88 LEU A N 1
ATOM 697 C CA . LEU A 1 88 ? 1.079 -7.253 10.035 1.00 78.94 88 LEU A CA 1
ATOM 698 C C . LEU A 1 88 ? 2.597 -7.430 9.968 1.00 78.94 88 LEU A C 1
ATOM 700 O O . LEU A 1 88 ? 3.293 -6.983 10.871 1.00 78.94 88 LEU A O 1
ATOM 704 N N . LEU A 1 89 ? 3.111 -7.994 8.873 1.00 77.81 89 LEU A N 1
ATOM 705 C CA . LEU A 1 89 ? 4.548 -8.186 8.651 1.00 77.81 89 LEU A CA 1
ATOM 706 C C . LEU A 1 89 ? 5.332 -6.869 8.664 1.00 77.81 89 LEU A C 1
ATOM 708 O O . LEU A 1 89 ? 6.505 -6.854 9.018 1.00 77.81 89 LEU A O 1
ATOM 712 N N . HIS A 1 90 ? 4.682 -5.768 8.28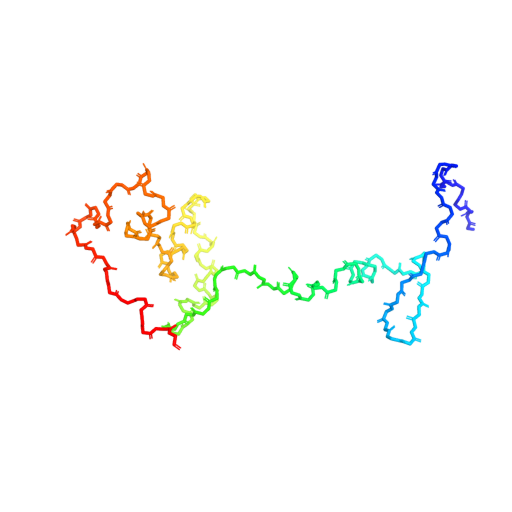8 1.00 73.06 90 HIS A N 1
ATOM 713 C CA . HIS A 1 90 ? 5.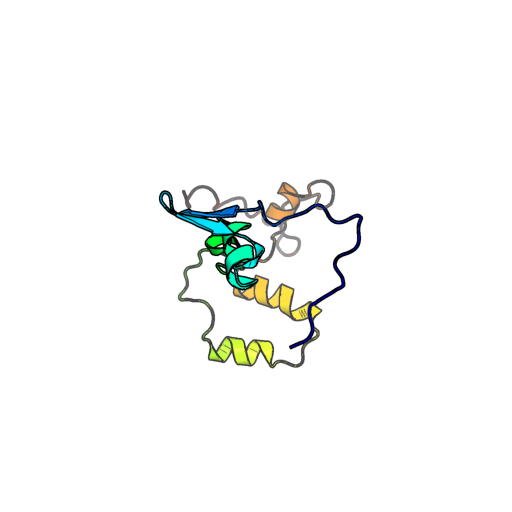267 -4.431 8.274 1.00 73.06 90 HIS A CA 1
ATOM 714 C C . HIS A 1 90 ? 4.968 -3.588 9.520 1.00 73.06 90 HIS A C 1
ATOM 716 O O . HIS A 1 90 ? 5.308 -2.405 9.518 1.00 73.06 90 HIS A O 1
ATOM 722 N N . ASP A 1 91 ? 4.323 -4.152 10.545 1.00 69.50 91 ASP A N 1
ATOM 723 C CA . ASP A 1 91 ? 3.868 -3.427 11.741 1.00 69.50 91 ASP A CA 1
ATOM 724 C C . ASP A 1 91 ? 3.032 -2.170 11.403 1.00 69.50 91 ASP A C 1
ATOM 726 O O . ASP A 1 91 ? 3.132 -1.091 11.983 1.00 69.50 91 ASP A O 1
ATOM 730 N N . ARG A 1 92 ? 2.201 -2.293 10.364 1.00 70.69 92 ARG A N 1
ATOM 731 C CA . ARG A 1 92 ? 1.282 -1.261 9.859 1.00 70.69 92 ARG A CA 1
ATOM 732 C C . ARG A 1 92 ? -0.179 -1.641 10.071 1.00 70.69 92 ARG A C 1
ATOM 734 O O . ARG A 1 92 ? -1.054 -1.171 9.337 1.00 70.69 92 ARG A O 1
ATOM 741 N N . VAL A 1 93 ? -0.468 -2.511 11.035 1.00 78.19 93 VAL A N 1
ATOM 742 C CA . VAL A 1 93 ? -1.856 -2.824 11.382 1.00 78.19 93 VAL A CA 1
ATOM 743 C C . VAL A 1 93 ? -2.443 -1.614 12.104 1.00 78.19 93 VAL A C 1
ATOM 745 O O . VAL A 1 93 ? -1.896 -1.180 13.117 1.00 78.19 93 VAL A O 1
ATOM 748 N N . PRO A 1 94 ? -3.543 -1.033 11.597 1.00 74.81 94 PRO A N 1
ATOM 749 C CA . PRO A 1 94 ? -4.166 0.096 12.263 1.00 74.81 94 PRO A CA 1
ATOM 750 C C . PRO A 1 94 ? -4.670 -0.346 13.641 1.00 74.81 94 PRO A C 1
ATOM 752 O O . PRO A 1 94 ? -5.552 -1.198 13.752 1.00 74.81 94 PRO A O 1
ATOM 755 N N . HIS A 1 95 ? -4.100 0.229 14.699 1.00 80.69 95 HIS A N 1
ATOM 756 C CA . HIS A 1 95 ? -4.543 -0.018 16.066 1.00 80.69 95 HIS A CA 1
ATOM 757 C C . HIS A 1 95 ? -5.743 0.866 16.417 1.00 80.69 95 HIS A C 1
ATOM 759 O O . HIS A 1 95 ? -5.966 1.936 15.843 1.00 80.69 95 HIS A O 1
ATOM 765 N N . ARG A 1 96 ? -6.524 0.426 17.406 1.00 82.81 96 ARG A N 1
ATOM 766 C CA . ARG A 1 96 ? -7.784 1.074 17.789 1.00 82.81 96 ARG A CA 1
ATOM 767 C C . ARG A 1 96 ? -7.608 2.534 18.213 1.00 82.81 96 ARG A C 1
ATOM 769 O O . ARG A 1 96 ? -8.454 3.360 17.885 1.00 82.81 96 ARG A O 1
ATOM 776 N N . SER A 1 97 ? -6.485 2.879 18.837 1.00 81.81 97 SER A N 1
ATOM 777 C CA . SER A 1 97 ? -6.179 4.268 19.204 1.00 81.81 97 SER A CA 1
ATOM 778 C C . SER A 1 97 ? -5.936 5.160 17.978 1.00 81.81 97 SER A C 1
ATOM 780 O O . SER A 1 97 ? -6.422 6.288 17.940 1.00 81.81 97 SER A O 1
ATOM 782 N N . TRP A 1 98 ? -5.263 4.655 16.937 1.00 82.62 98 TRP A N 1
ATOM 783 C CA . TRP A 1 98 ? -5.101 5.373 15.667 1.00 82.62 98 TRP A CA 1
ATOM 784 C C . TRP A 1 98 ? -6.434 5.519 14.930 1.00 82.62 98 TRP A C 1
ATOM 786 O O . TRP A 1 98 ? -6.765 6.610 14.466 1.00 82.62 98 TRP A O 1
ATOM 796 N N . CYS A 1 99 ? -7.238 4.451 14.886 1.00 85.56 99 CYS A N 1
ATOM 797 C CA . CYS A 1 99 ? -8.561 4.495 14.268 1.00 85.56 99 CYS A CA 1
ATOM 798 C C . CYS A 1 99 ? -9.501 5.471 14.982 1.00 85.56 99 CYS A C 1
ATOM 800 O O . CYS A 1 99 ? -10.196 6.216 14.305 1.00 85.56 99 CYS A O 1
ATOM 802 N N . HIS A 1 100 ? -9.498 5.511 16.317 1.00 87.25 100 HIS A N 1
ATOM 803 C CA . HIS A 1 100 ? -10.260 6.489 17.101 1.00 87.25 100 HIS A CA 1
ATOM 804 C C . HIS A 1 100 ? -9.850 7.926 16.761 1.00 87.25 100 HIS A C 1
ATOM 806 O O . HIS A 1 100 ? -10.697 8.799 16.618 1.00 87.25 100 HIS A O 1
ATOM 812 N N . ARG A 1 101 ? -8.546 8.177 16.577 1.00 82.19 101 ARG A N 1
ATOM 813 C CA . ARG A 1 101 ? -8.035 9.505 16.211 1.00 82.19 101 ARG A CA 1
ATOM 814 C C . ARG A 1 101 ? -8.494 9.963 14.821 1.00 82.19 101 ARG A C 1
ATOM 816 O O . ARG A 1 101 ? -8.753 11.145 14.641 1.00 82.19 101 ARG A O 1
ATOM 823 N N . ILE A 1 102 ? -8.563 9.059 13.841 1.00 85.69 102 ILE A N 1
ATOM 824 C CA . ILE A 1 102 ? -8.869 9.409 12.437 1.00 85.69 102 ILE A CA 1
ATOM 825 C C . ILE A 1 102 ? -10.357 9.255 12.102 1.00 85.69 102 ILE A C 1
ATOM 827 O O . ILE A 1 102 ? -10.878 9.963 11.247 1.00 85.69 102 ILE A O 1
ATOM 831 N N . MET A 1 103 ? -11.052 8.334 12.765 1.00 87.38 103 MET A N 1
ATOM 832 C CA . MET A 1 103 ? -12.467 8.028 12.552 1.00 87.38 103 MET A CA 1
ATOM 833 C C . MET A 1 103 ? -13.220 7.956 13.892 1.00 87.38 103 MET A C 1
ATOM 835 O O . MET A 1 103 ? -13.779 6.904 14.223 1.00 87.38 103 MET A O 1
ATOM 839 N N . PRO A 1 104 ? -13.279 9.060 14.660 1.00 86.00 104 PRO A N 1
ATOM 840 C CA . PRO A 1 104 ? -13.889 9.072 15.993 1.00 86.00 104 PRO A CA 1
ATOM 841 C C . PRO A 1 104 ? -15.380 8.707 15.974 1.00 86.00 104 PRO A C 1
ATOM 843 O O . PRO A 1 104 ? -15.891 8.120 16.919 1.00 86.00 104 PRO A O 1
ATOM 846 N N . THR A 1 105 ? -16.079 8.976 14.868 1.00 92.19 105 THR A N 1
ATOM 847 C CA . THR A 1 105 ? -17.502 8.632 14.706 1.00 92.19 105 THR A CA 1
ATOM 848 C C . THR A 1 105 ? -17.755 7.132 14.549 1.00 92.19 105 THR A C 1
ATOM 850 O O . THR A 1 105 ? -18.839 6.659 14.872 1.00 92.19 105 THR A O 1
ATOM 853 N N . LYS A 1 106 ? -16.771 6.371 14.050 1.00 89.44 106 LYS A N 1
ATOM 854 C CA . LYS A 1 106 ? -16.882 4.917 13.833 1.00 89.44 106 LYS A CA 1
ATOM 855 C C . LYS A 1 106 ? -16.200 4.109 14.930 1.00 89.44 106 LYS A C 1
ATOM 857 O O . LYS A 1 106 ? -16.585 2.974 15.190 1.00 89.44 106 LYS A O 1
ATOM 862 N N . VAL A 1 107 ? -15.169 4.670 15.553 1.00 88.00 107 VAL A N 1
ATOM 863 C CA . VAL A 1 107 ? -14.408 4.025 16.619 1.00 88.00 107 VAL A CA 1
ATOM 864 C C . VAL A 1 107 ? -14.526 4.894 17.858 1.00 88.00 107 VAL A C 1
ATOM 866 O O . VAL A 1 107 ? -13.784 5.852 18.005 1.00 88.00 107 VAL A O 1
ATOM 869 N N . LEU A 1 108 ? -15.462 4.525 18.736 1.00 88.56 108 LEU A N 1
ATOM 870 C CA . LEU A 1 108 ? -15.872 5.314 19.907 1.00 88.56 108 LEU A CA 1
ATOM 871 C C . LEU A 1 108 ? -14.911 5.231 21.101 1.00 88.56 108 LEU A C 1
ATOM 873 O O . LEU A 1 108 ? -15.014 6.019 22.031 1.00 88.56 108 LEU A O 1
ATOM 877 N N . SER A 1 109 ? -14.001 4.252 21.114 1.00 87.62 109 SER A N 1
ATOM 878 C CA . SER A 1 109 ? -13.000 4.109 22.178 1.00 87.62 109 SER A CA 1
ATOM 879 C C . SER A 1 109 ? -11.618 3.810 21.594 1.00 87.62 109 SER A C 1
ATOM 881 O O . SER A 1 109 ? -11.533 2.948 20.710 1.00 87.62 109 SER A O 1
ATOM 883 N N . PRO A 1 110 ? -10.544 4.465 22.085 1.00 85.75 110 PRO A N 1
ATOM 884 C CA . PRO A 1 110 ? -9.168 4.230 21.653 1.00 85.75 110 PRO A CA 1
ATOM 885 C C . PRO A 1 110 ? -8.536 2.978 22.283 1.00 85.75 110 PRO A C 1
ATOM 887 O O . PRO A 1 110 ? -7.413 2.623 21.912 1.00 85.75 110 PRO A O 1
ATOM 890 N N . ALA A 1 111 ? -9.215 2.328 23.232 1.00 87.00 111 ALA A N 1
ATOM 891 C CA . ALA A 1 111 ? -8.734 1.131 23.916 1.00 87.00 111 ALA A CA 1
ATOM 892 C C . ALA A 1 111 ? -8.742 -0.088 22.989 1.00 87.00 111 ALA A C 1
ATOM 894 O O . ALA A 1 111 ? -9.673 -0.269 22.205 1.00 87.00 111 ALA A O 1
ATOM 895 N N . CYS A 1 112 ? -7.723 -0.942 23.078 1.00 81.75 112 CYS A N 1
ATOM 896 C CA . CYS A 1 112 ? -7.686 -2.202 22.343 1.00 81.75 112 CYS A CA 1
ATOM 897 C C . CYS A 1 112 ? -8.896 -3.080 22.702 1.00 81.75 112 CYS A C 1
ATOM 899 O O . CYS A 1 112 ? -9.209 -3.259 23.874 1.00 81.75 112 CYS A O 1
ATOM 901 N N . ALA A 1 113 ? -9.547 -3.671 21.696 1.00 82.06 113 ALA A N 1
ATOM 902 C CA . ALA A 1 113 ? -10.715 -4.530 21.905 1.00 82.06 113 ALA A CA 1
ATOM 903 C C . ALA A 1 113 ? -10.385 -5.850 22.624 1.00 82.06 113 ALA A C 1
ATOM 905 O O . ALA A 1 113 ? -11.279 -6.469 23.184 1.00 82.06 113 ALA A O 1
ATOM 906 N N . LEU A 1 114 ? -9.123 -6.287 22.568 1.00 81.25 114 LEU A N 1
ATOM 907 C CA . LEU A 1 114 ? -8.683 -7.568 23.122 1.00 81.25 114 LEU A CA 1
ATOM 908 C C . LEU A 1 114 ? -8.193 -7.433 24.564 1.00 81.25 114 LEU A C 1
ATOM 910 O O . LEU A 1 114 ? -8.542 -8.246 25.409 1.00 81.25 114 LEU A O 1
ATOM 914 N N . CYS A 1 115 ? -7.379 -6.413 24.843 1.00 83.50 115 CYS A N 1
ATOM 915 C CA . CYS A 1 115 ? -6.716 -6.257 26.140 1.00 83.50 115 CYS A CA 1
ATOM 916 C C . CYS A 1 115 ? -7.141 -5.009 26.925 1.00 83.50 115 CYS A C 1
ATOM 918 O O . CYS A 1 115 ? -6.678 -4.817 28.041 1.00 83.50 115 CYS A O 1
ATOM 920 N N . GLY A 1 116 ? -7.976 -4.130 26.360 1.00 82.75 116 GLY A N 1
ATOM 921 C CA . GLY A 1 116 ? -8.473 -2.929 27.045 1.00 82.75 116 GLY A CA 1
ATOM 922 C C . GLY A 1 116 ? -7.462 -1.785 27.219 1.00 82.75 116 GLY A C 1
ATOM 923 O O . GLY A 1 116 ? -7.852 -0.702 27.644 1.00 82.75 116 GLY A O 1
ATOM 924 N N . PHE A 1 117 ? -6.186 -1.963 26.857 1.00 80.44 117 PHE A N 1
ATOM 925 C CA . PHE A 1 117 ? -5.156 -0.925 27.004 1.00 80.44 117 PHE A CA 1
ATOM 926 C C . PHE A 1 117 ? -5.176 0.118 25.873 1.00 80.44 117 PHE A C 1
ATOM 928 O O . PHE A 1 117 ? -5.490 -0.190 24.719 1.00 80.44 117 PHE A O 1
ATOM 935 N N . THR A 1 118 ? -4.801 1.362 26.190 1.00 74.81 118 THR A N 1
ATOM 936 C CA . THR A 1 118 ? -4.641 2.470 25.234 1.00 74.81 118 THR A CA 1
ATOM 937 C C . THR A 1 118 ? -3.161 2.689 24.909 1.00 74.81 118 THR A C 1
ATOM 939 O O . THR A 1 118 ? -2.334 2.902 25.794 1.00 74.81 118 THR A O 1
ATOM 942 N N . THR A 1 119 ? -2.797 2.657 23.623 1.00 65.88 119 THR A N 1
ATOM 943 C CA . THR A 1 119 ? -1.406 2.819 23.154 1.00 65.88 119 THR A CA 1
ATOM 944 C C . THR A 1 119 ? -1.010 4.304 23.115 1.00 65.88 119 THR A C 1
ATOM 946 O O . THR A 1 119 ? -0.686 4.854 22.069 1.00 65.88 119 THR A O 1
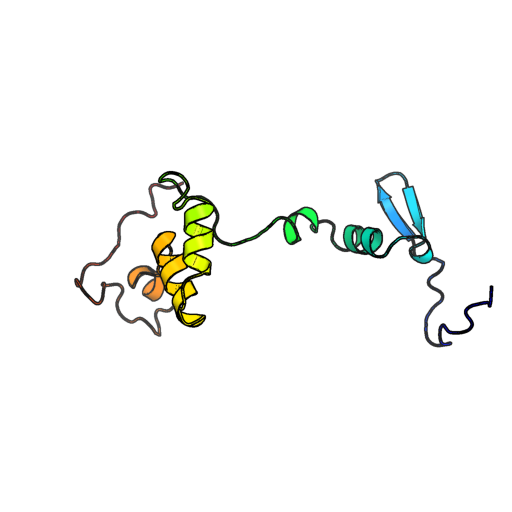ATOM 949 N N . ALA A 1 120 ? -1.121 5.005 24.246 1.00 56.00 120 ALA A N 1
ATOM 950 C CA . ALA A 1 120 ? -0.901 6.452 24.354 1.00 56.00 120 ALA A CA 1
ATOM 951 C C . ALA A 1 120 ? 0.579 6.863 24.518 1.00 56.00 120 ALA A C 1
ATOM 953 O O . ALA A 1 120 ? 0.863 7.982 24.935 1.00 56.00 120 ALA A O 1
ATOM 954 N N . LYS A 1 121 ? 1.539 5.988 24.205 1.00 47.31 121 LYS A N 1
ATOM 955 C CA . LYS A 1 121 ? 2.976 6.290 24.289 1.00 47.31 121 LYS A CA 1
ATOM 956 C C . LYS A 1 121 ? 3.656 5.859 22.990 1.00 47.31 121 LYS A C 1
ATOM 958 O O . LYS A 1 121 ? 3.338 4.787 22.487 1.00 47.31 121 LYS A O 1
ATOM 963 N N . ASN A 1 122 ? 4.573 6.692 22.488 1.00 42.66 122 ASN A N 1
ATOM 964 C CA . ASN A 1 122 ? 5.472 6.479 21.332 1.00 42.66 122 ASN A CA 1
ATOM 965 C C . ASN A 1 122 ? 5.068 7.132 19.992 1.00 42.66 122 ASN A C 1
ATOM 967 O O . ASN A 1 122 ? 5.181 6.519 18.936 1.00 42.66 122 ASN A O 1
ATOM 971 N N . LEU A 1 123 ? 4.662 8.407 20.004 1.00 44.22 123 LEU A N 1
ATOM 972 C CA . LEU A 1 123 ? 4.751 9.266 18.803 1.00 44.22 123 LEU A CA 1
ATOM 973 C C . LEU A 1 123 ? 5.574 10.550 19.020 1.00 44.22 123 LEU A C 1
ATOM 975 O O . LEU A 1 123 ? 5.694 11.341 18.093 1.00 44.22 123 LEU A O 1
ATOM 979 N N . ALA A 1 124 ? 6.160 10.747 20.208 1.00 35.72 124 ALA A N 1
ATOM 980 C CA . ALA A 1 124 ? 6.963 11.931 20.540 1.00 35.72 124 ALA A CA 1
ATOM 981 C C . ALA A 1 124 ? 8.492 11.694 20.552 1.00 35.72 124 ALA A C 1
ATOM 983 O O . ALA A 1 124 ? 9.229 12.648 20.743 1.00 35.72 124 ALA A O 1
ATOM 984 N N . GLU A 1 125 ? 8.982 10.468 20.316 1.00 33.19 125 GLU A N 1
ATOM 985 C CA . GLU A 1 125 ? 10.430 10.142 20.295 1.00 33.19 125 GLU A CA 1
ATOM 986 C C . GLU A 1 125 ? 10.979 9.822 18.886 1.00 33.19 125 GLU A C 1
ATOM 988 O O . GLU A 1 125 ? 12.063 9.267 18.742 1.00 33.19 125 GLU A O 1
ATOM 993 N N . MET A 1 126 ? 10.242 10.147 17.817 1.00 37.72 126 MET A N 1
ATOM 994 C CA . MET A 1 126 ? 10.695 9.954 16.425 1.00 37.72 126 MET A CA 1
ATOM 995 C C . MET A 1 126 ? 10.558 11.227 15.569 1.00 37.72 126 MET A C 1
ATOM 997 O O . MET A 1 126 ? 10.120 11.171 14.417 1.00 37.72 126 MET A O 1
ATOM 1001 N N . LEU A 1 127 ? 10.939 12.371 16.139 1.00 37.03 127 LEU A N 1
ATOM 1002 C CA . LEU A 1 127 ? 11.389 13.572 15.425 1.00 37.03 127 LEU A CA 1
ATOM 1003 C C . LEU A 1 127 ? 12.740 13.987 16.010 1.00 37.03 127 LEU A C 1
ATOM 1005 O O . LEU A 1 127 ? 13.562 14.493 15.218 1.00 37.03 127 LEU A O 1
#